Protein AF-X1G892-F1 (afdb_monomer_lite)

pLDDT: mean 95.55, std 5.8, range [56.06, 98.69]

Organism: NCBI:txid412755

Secondary structure (DSSP, 8-state):
-PPEEE-TTT--EEEPP-----S--HHHHHHHHHHHHHHHHHHHHHHHH--SSHHHHHHHHHHHHHHHTT-

Sequence (71 aa):
QPLKSVDLVSKKEVKAIKERADVCAVPAASIIGEAVVALEIAAAFREKFGGDSLEEVKKNYLNYMDYVKGK

Radius of gyration: 24.55 Å; chains: 1; bounding box: 45×24×60 Å

InterPro domains:
  IPR000453 Chorismate synthase [PF01264] (1-44)
  IPR035904 Chorismate synthase AroC superfamily [G3DSA:3.60.150.10] (1-70)
  IPR035904 Chorismate synthase AroC superfamily [SSF103263] (2-69)

Foldseek 3Di:
DFDWDADPPVRDIDGDDDPDDDPDCVVVVVVVVVVVVVVVVVVVLCVQQPDDDPVSSVVSVVVVVVVVVVD

Structure (mmCIF, N/CA/C/O backbone):
data_AF-X1G892-F1
#
_entry.id   AF-X1G892-F1
#
loop_
_atom_site.group_PDB
_atom_site.id
_atom_site.type_symbol
_atom_site.label_atom_id
_atom_site.label_alt_id
_atom_site.label_comp_id
_atom_site.label_asym_id
_atom_site.label_entity_id
_atom_site.label_seq_id
_atom_site.pdbx_PDB_ins_code
_atom_site.Cartn_x
_atom_site.Cartn_y
_atom_site.Cartn_z
_atom_site.occupancy
_atom_site.B_iso_or_equiv
_atom_site.auth_seq_id
_atom_site.auth_comp_id
_atom_site.auth_asym_id
_atom_site.auth_atom_id
_atom_site.pdbx_PDB_model_num
ATOM 1 N N . GLN A 1 1 ? 15.450 -10.975 -27.049 1.00 79.19 1 GLN A N 1
ATOM 2 C CA . GLN A 1 1 ? 16.005 -10.136 -28.136 1.00 79.19 1 GLN A CA 1
ATOM 3 C C . GLN A 1 1 ? 15.458 -8.721 -27.969 1.00 79.19 1 GLN A C 1
ATOM 5 O O . GLN A 1 1 ? 14.282 -8.621 -27.642 1.00 79.19 1 GLN A O 1
ATOM 10 N N . PRO A 1 2 ? 16.269 -7.654 -28.106 1.00 86.00 2 PRO A N 1
ATOM 11 C CA . PRO A 1 2 ? 15.788 -6.279 -27.958 1.00 86.00 2 PRO A CA 1
ATOM 12 C C . PRO A 1 2 ? 14.719 -5.942 -29.003 1.00 86.00 2 PRO A C 1
ATOM 14 O O . PRO A 1 2 ? 14.821 -6.399 -30.146 1.00 86.00 2 PRO A O 1
ATOM 17 N N . LEU A 1 3 ? 13.712 -5.162 -28.608 1.00 93.31 3 LEU A N 1
ATOM 18 C CA . LEU A 1 3 ? 12.614 -4.753 -29.487 1.00 93.31 3 LEU A CA 1
ATOM 19 C C . LEU A 1 3 ? 13.105 -3.762 -30.552 1.00 93.31 3 LEU A C 1
ATOM 21 O O . LEU A 1 3 ? 14.134 -3.107 -30.381 1.00 93.31 3 LEU A O 1
ATOM 25 N N . LYS A 1 4 ? 12.375 -3.652 -31.663 1.00 95.75 4 LYS A N 1
ATOM 26 C CA . LYS A 1 4 ? 12.619 -2.596 -32.654 1.00 95.75 4 LYS A CA 1
ATOM 27 C C . LYS A 1 4 ? 12.216 -1.243 -32.066 1.00 95.75 4 LYS A C 1
ATOM 29 O O . LYS A 1 4 ? 11.227 -1.158 -31.345 1.00 95.75 4 LYS A O 1
ATOM 34 N N . SER A 1 5 ? 12.985 -0.211 -32.376 1.00 96.19 5 SER A N 1
ATOM 35 C CA . SER A 1 5 ? 12.744 1.173 -31.976 1.00 96.19 5 SER A CA 1
ATOM 36 C C . SER A 1 5 ? 13.214 2.121 -33.088 1.00 96.19 5 SER A C 1
ATOM 38 O O . SER A 1 5 ? 13.665 1.682 -34.149 1.00 96.19 5 SER A O 1
ATOM 40 N N . VAL A 1 6 ? 13.109 3.425 -32.857 1.00 95.88 6 VAL A N 1
ATOM 41 C CA . VAL A 1 6 ? 13.556 4.477 -33.774 1.00 95.88 6 VAL A CA 1
ATOM 42 C C . VAL A 1 6 ? 14.367 5.501 -32.990 1.00 95.88 6 VAL A C 1
ATOM 44 O O . VAL A 1 6 ? 13.990 5.886 -31.885 1.00 95.88 6 VAL A O 1
ATOM 47 N N . ASP A 1 7 ? 15.484 5.938 -33.563 1.00 95.69 7 ASP A N 1
ATOM 48 C CA . ASP A 1 7 ? 16.252 7.049 -33.015 1.00 95.69 7 ASP A CA 1
ATOM 49 C C . ASP A 1 7 ? 15.509 8.370 -33.265 1.00 95.69 7 ASP A C 1
ATOM 51 O O . ASP A 1 7 ? 15.185 8.704 -34.406 1.00 95.69 7 ASP A O 1
ATOM 55 N N . LEU A 1 8 ? 15.230 9.129 -32.202 1.00 95.94 8 LEU A N 1
ATOM 56 C CA . LEU A 1 8 ? 14.366 10.314 -32.277 1.00 95.94 8 LEU A CA 1
ATOM 57 C C . LEU A 1 8 ? 14.973 11.466 -33.095 1.00 95.94 8 LEU A C 1
ATOM 59 O O . LEU A 1 8 ? 14.225 12.277 -33.638 1.00 95.94 8 LEU A O 1
ATOM 63 N N . VAL A 1 9 ? 16.304 11.538 -33.209 1.00 96.81 9 VAL A N 1
ATOM 64 C CA . VAL A 1 9 ? 16.997 12.606 -33.949 1.00 96.81 9 VAL A CA 1
ATOM 65 C C . VAL A 1 9 ? 17.085 12.265 -35.436 1.00 96.81 9 VAL A C 1
ATOM 67 O O . VAL A 1 9 ? 16.646 13.034 -36.289 1.00 96.81 9 VAL A O 1
ATOM 70 N N . SER A 1 10 ? 17.639 11.099 -35.761 1.00 95.62 10 SER A N 1
ATOM 71 C CA . SER A 1 10 ? 17.893 10.664 -37.138 1.00 95.62 10 SER A CA 1
ATOM 72 C C . SER A 1 10 ? 16.681 10.029 -37.817 1.00 95.62 10 SER A C 1
ATOM 74 O O . SER A 1 10 ? 16.692 9.871 -39.039 1.00 95.62 10 SER A O 1
ATOM 76 N N . LYS A 1 11 ? 15.646 9.659 -37.048 1.00 95.50 11 LYS A N 1
ATOM 77 C CA . LYS A 1 11 ? 14.438 8.943 -37.495 1.00 95.50 11 LYS A CA 1
ATOM 78 C C . LYS A 1 11 ? 14.722 7.579 -38.134 1.00 95.50 11 LYS A C 1
ATOM 80 O O . LYS A 1 11 ? 13.873 7.038 -38.839 1.00 95.50 11 LYS A O 1
ATOM 85 N N . LYS A 1 12 ? 15.913 7.019 -37.910 1.00 96.62 12 LYS A N 1
ATOM 86 C CA . LYS A 1 12 ? 16.319 5.713 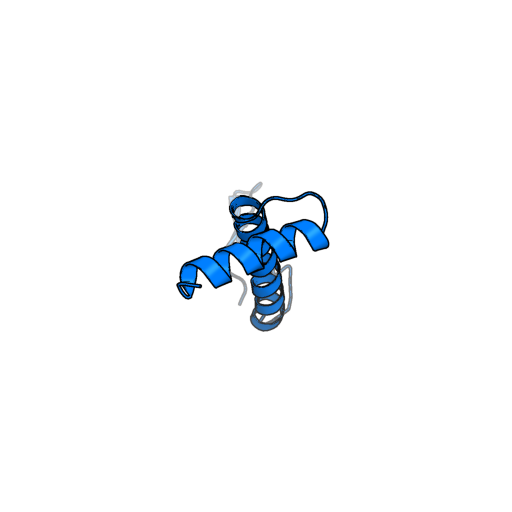-38.444 1.00 96.62 12 LYS A CA 1
ATOM 87 C C . LYS A 1 12 ? 15.935 4.585 -37.494 1.00 96.62 12 LYS A C 1
ATOM 89 O O . LYS A 1 12 ? 15.873 4.775 -36.279 1.00 96.62 12 LYS A O 1
ATOM 94 N N . GLU A 1 13 ? 15.715 3.400 -38.058 1.00 95.50 13 GLU A N 1
ATOM 95 C CA . GLU A 1 13 ? 15.467 2.189 -37.276 1.00 95.50 13 GLU A CA 1
ATOM 96 C C . GLU A 1 13 ? 16.690 1.816 -36.433 1.00 95.50 13 GLU A C 1
ATOM 98 O O . GLU A 1 13 ? 17.813 1.722 -36.933 1.00 95.50 13 GLU A O 1
ATOM 103 N N . VAL A 1 14 ? 16.451 1.560 -35.149 1.00 95.81 14 VAL A N 1
ATOM 104 C CA . VAL A 1 14 ? 17.453 1.095 -34.184 1.00 95.81 14 VAL A CA 1
ATOM 105 C C . VAL A 1 14 ? 16.843 0.016 -33.285 1.00 95.81 14 VAL A C 1
ATOM 107 O O . VAL A 1 14 ? 15.642 -0.247 -33.312 1.00 95.81 14 VAL A O 1
ATOM 110 N N . LYS A 1 15 ? 17.657 -0.655 -32.469 1.00 95.00 15 LYS A N 1
ATOM 111 C CA . LYS A 1 15 ? 17.149 -1.562 -31.426 1.00 95.00 15 LYS A CA 1
ATOM 112 C C . LYS A 1 15 ? 16.913 -0.786 -30.130 1.00 95.00 15 LYS A C 1
ATOM 114 O O . LYS A 1 15 ? 17.696 0.097 -29.800 1.00 95.00 15 LYS A O 1
ATOM 119 N N . ALA A 1 16 ? 15.861 -1.138 -29.393 1.00 94.19 16 ALA A N 1
ATOM 120 C CA . ALA A 1 16 ? 15.594 -0.597 -28.065 1.00 94.19 16 ALA A C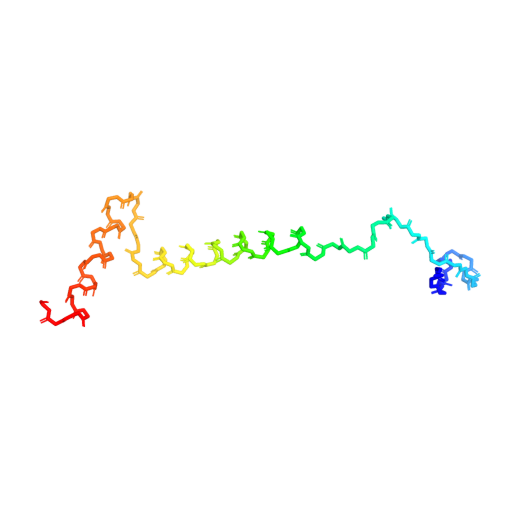A 1
ATOM 121 C C . ALA A 1 16 ? 16.720 -0.970 -27.089 1.00 94.19 16 ALA A C 1
ATOM 123 O O . ALA A 1 16 ? 17.236 -2.092 -27.122 1.00 94.19 16 ALA A O 1
ATOM 124 N N . ILE A 1 17 ? 17.073 -0.037 -26.207 1.00 92.38 17 ILE A N 1
ATOM 125 C CA . ILE A 1 17 ? 18.064 -0.262 -25.155 1.00 92.38 17 ILE A CA 1
ATOM 126 C C . ILE A 1 17 ? 17.396 -1.036 -24.010 1.00 92.38 17 ILE A C 1
ATOM 128 O O . ILE A 1 17 ? 16.244 -0.787 -23.656 1.00 92.38 17 ILE A O 1
ATOM 132 N N . LYS A 1 18 ? 18.105 -2.027 -23.458 1.00 90.00 18 LYS A N 1
ATOM 133 C CA . LYS A 1 18 ? 17.658 -2.787 -22.285 1.00 90.00 18 LYS A CA 1
ATOM 134 C C . LYS A 1 18 ? 18.256 -2.144 -21.031 1.00 90.00 18 LYS A C 1
ATOM 136 O O . LYS A 1 18 ? 19.390 -2.453 -20.685 1.00 90.00 18 LYS A O 1
ATOM 141 N N . GLU A 1 19 ? 17.486 -1.288 -20.363 1.00 91.06 19 GLU A N 1
ATOM 142 C CA . GLU A 1 19 ? 17.943 -0.533 -19.178 1.00 91.06 19 GLU A CA 1
ATOM 143 C C . GLU A 1 19 ? 18.134 -1.406 -17.930 1.00 91.06 19 GLU A C 1
ATOM 145 O O . GLU A 1 19 ? 19.058 -1.210 -17.147 1.00 91.06 19 GLU A O 1
ATOM 150 N N . ARG A 1 20 ? 17.267 -2.406 -17.740 1.00 92.19 20 ARG A N 1
ATOM 151 C CA . ARG A 1 20 ? 17.352 -3.352 -16.622 1.00 92.19 20 ARG A CA 1
ATOM 152 C C . ARG A 1 20 ? 17.509 -4.773 -17.117 1.00 92.19 20 ARG A C 1
ATOM 154 O O . ARG A 1 20 ? 16.888 -5.157 -18.103 1.00 92.19 20 ARG A O 1
ATOM 161 N N . ALA A 1 21 ? 18.325 -5.561 -16.421 1.00 91.50 21 ALA A N 1
ATOM 162 C CA . ALA A 1 21 ? 18.682 -6.914 -16.835 1.00 91.50 21 ALA A CA 1
ATOM 163 C C . ALA A 1 21 ? 17.763 -8.016 -16.286 1.00 91.50 21 ALA A C 1
ATOM 165 O O . ALA A 1 21 ? 17.800 -9.122 -16.834 1.00 91.50 21 ALA A O 1
ATOM 166 N N . ASP A 1 22 ? 16.963 -7.729 -15.255 1.00 93.69 22 ASP A N 1
ATOM 167 C CA . ASP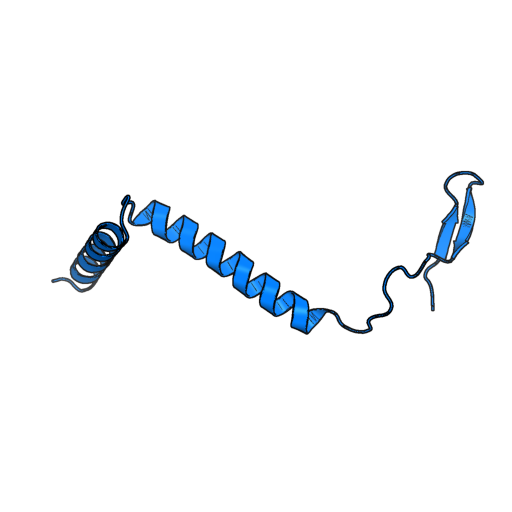 A 1 22 ? 16.159 -8.719 -14.545 1.00 93.69 22 ASP A CA 1
ATOM 168 C C . ASP A 1 22 ? 15.147 -9.423 -15.455 1.00 93.69 22 ASP A C 1
ATOM 170 O O . ASP A 1 22 ? 14.626 -8.858 -16.417 1.00 93.69 22 ASP A O 1
ATOM 174 N N . VAL A 1 23 ? 14.919 -10.704 -15.164 1.00 93.62 23 VAL A N 1
ATOM 175 C CA . VAL A 1 23 ? 13.993 -11.548 -15.930 1.00 93.62 23 VAL A CA 1
ATOM 176 C C . VAL A 1 23 ? 12.567 -11.410 -15.399 1.00 93.62 23 VAL A C 1
ATOM 178 O O . VAL A 1 23 ? 11.621 -11.437 -16.180 1.00 93.62 23 VAL 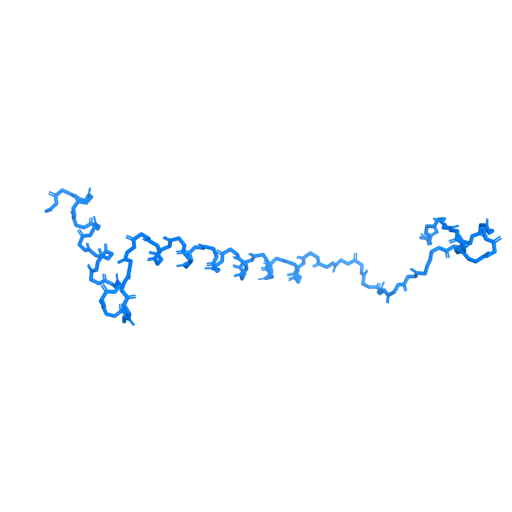A O 1
ATOM 181 N N . CYS A 1 24 ? 12.405 -11.260 -14.081 1.00 95.75 24 CYS A N 1
ATOM 182 C CA . CYS A 1 24 ? 11.104 -11.173 -13.431 1.00 95.75 24 CYS A CA 1
ATOM 183 C C . CYS A 1 24 ? 11.148 -10.201 -12.247 1.00 95.75 24 CYS A C 1
ATOM 185 O O . CYS A 1 24 ? 11.920 -10.395 -11.310 1.00 95.75 24 CYS A O 1
ATOM 187 N N . ALA A 1 25 ? 10.268 -9.200 -12.276 1.00 96.44 25 ALA A N 1
ATOM 188 C CA . ALA A 1 25 ? 10.078 -8.233 -11.195 1.00 96.44 25 ALA A CA 1
ATOM 189 C C . ALA A 1 25 ? 8.837 -8.525 -10.330 1.00 96.44 25 ALA A C 1
ATOM 191 O O . ALA A 1 25 ? 8.556 -7.774 -9.400 1.00 96.44 25 ALA A O 1
ATOM 192 N N . VAL A 1 26 ? 8.083 -9.592 -10.628 1.00 97.88 26 VAL A N 1
ATOM 193 C CA . VAL A 1 26 ? 6.782 -9.886 -9.998 1.00 97.88 26 VAL A CA 1
ATOM 194 C C . VAL A 1 26 ? 6.875 -10.040 -8.472 1.00 97.88 26 VAL A C 1
ATOM 196 O O . VAL A 1 26 ? 6.050 -9.431 -7.796 1.00 97.88 26 VAL A O 1
ATOM 199 N N . PRO A 1 27 ? 7.871 -10.744 -7.891 1.00 97.25 27 PRO A N 1
ATOM 200 C CA . PRO A 1 27 ? 7.968 -10.858 -6.433 1.00 97.25 27 PRO A CA 1
ATOM 201 C C . PRO A 1 27 ? 8.242 -9.521 -5.733 1.00 97.25 27 PRO A C 1
ATOM 203 O O . PRO A 1 27 ? 7.710 -9.256 -4.665 1.00 97.25 27 PRO A O 1
ATOM 206 N N . ALA A 1 28 ? 9.049 -8.642 -6.335 1.00 97.69 28 ALA A N 1
ATOM 207 C CA . ALA A 1 28 ? 9.262 -7.305 -5.781 1.00 97.69 28 ALA A CA 1
ATOM 208 C C . ALA A 1 28 ? 8.002 -6.436 -5.938 1.00 97.69 28 ALA A C 1
ATOM 210 O O . ALA A 1 28 ? 7.633 -5.693 -5.031 1.00 97.69 28 ALA A O 1
ATOM 211 N N . ALA A 1 29 ? 7.310 -6.563 -7.073 1.00 97.94 29 ALA A N 1
ATOM 212 C CA . ALA A 1 29 ? 6.064 -5.856 -7.332 1.00 97.94 29 ALA A CA 1
ATOM 213 C C . ALA A 1 29 ? 4.924 -6.282 -6.390 1.00 97.94 29 ALA A C 1
ATOM 215 O O . ALA A 1 29 ? 4.087 -5.442 -6.072 1.00 97.94 29 ALA A O 1
ATOM 216 N N . SER A 1 30 ? 4.887 -7.530 -5.903 1.00 98.06 30 SER A N 1
ATOM 217 C CA . SER A 1 30 ? 3.849 -7.966 -4.957 1.00 98.06 30 SER A CA 1
ATOM 218 C C . SER A 1 30 ? 3.962 -7.251 -3.611 1.00 98.06 30 SER A C 1
ATOM 220 O O . SER A 1 30 ? 2.955 -6.774 -3.103 1.00 98.06 30 SER A O 1
ATOM 222 N N . ILE A 1 31 ? 5.182 -7.074 -3.092 1.00 98.31 31 ILE A N 1
ATOM 223 C CA . ILE A 1 31 ? 5.427 -6.313 -1.855 1.00 98.31 31 ILE A CA 1
ATOM 224 C C . ILE A 1 31 ? 4.992 -4.852 -2.015 1.00 98.31 31 ILE A C 1
ATOM 226 O O . ILE A 1 31 ? 4.380 -4.275 -1.118 1.00 98.31 31 ILE A O 1
ATOM 230 N N . ILE A 1 32 ? 5.261 -4.255 -3.181 1.00 98.44 32 ILE A N 1
ATOM 231 C CA . ILE A 1 32 ? 4.785 -2.903 -3.501 1.00 98.44 32 ILE A CA 1
ATOM 232 C C . ILE A 1 32 ? 3.252 -2.878 -3.535 1.00 98.44 32 ILE A C 1
ATOM 234 O O . ILE A 1 32 ? 2.645 -1.972 -2.971 1.00 98.44 32 ILE A O 1
ATOM 238 N N . GLY A 1 33 ? 2.627 -3.880 -4.156 1.00 98.44 33 GLY A N 1
ATOM 239 C CA . GLY A 1 33 ? 1.173 -4.021 -4.202 1.00 98.44 33 GLY A CA 1
ATOM 240 C C . GLY A 1 33 ? 0.547 -4.080 -2.809 1.00 98.44 33 GLY A C 1
ATOM 241 O O . GLY A 1 33 ? -0.386 -3.333 -2.532 1.00 98.44 33 GLY A O 1
ATOM 242 N N . GLU A 1 34 ? 1.095 -4.900 -1.911 1.00 98.50 34 GLU A N 1
ATOM 243 C CA . GLU A 1 34 ? 0.645 -4.997 -0.517 1.00 98.50 34 GLU A CA 1
ATOM 244 C C . GLU A 1 34 ? 0.763 -3.656 0.219 1.00 98.50 34 GLU A C 1
ATOM 246 O O . GLU A 1 34 ? -0.181 -3.230 0.886 1.00 98.50 34 GLU A O 1
ATOM 251 N N . ALA A 1 35 ? 1.886 -2.952 0.053 1.00 98.56 35 ALA A N 1
ATOM 252 C CA . ALA A 1 35 ? 2.104 -1.654 0.685 1.00 98.56 35 ALA A CA 1
ATOM 253 C C . ALA A 1 35 ? 1.123 -0.583 0.179 1.00 98.56 35 ALA A C 1
ATOM 255 O O . ALA A 1 35 ? 0.560 0.162 0.980 1.00 98.56 35 ALA A O 1
ATOM 256 N N . VAL A 1 36 ? 0.880 -0.520 -1.135 1.00 98.69 36 VAL A N 1
ATOM 257 C CA . VAL A 1 36 ? -0.081 0.427 -1.725 1.00 98.69 36 VAL A CA 1
ATOM 258 C C . VAL A 1 36 ? -1.501 0.125 -1.248 1.00 98.69 36 VAL A C 1
ATOM 260 O O . VAL A 1 36 ? -2.221 1.037 -0.852 1.00 98.69 36 VAL A O 1
ATOM 263 N N . VAL A 1 37 ? -1.895 -1.150 -1.201 1.00 98.69 37 VAL A N 1
ATOM 264 C CA . VAL A 1 37 ? -3.213 -1.549 -0.682 1.00 98.69 37 VAL A CA 1
ATOM 265 C C . VAL A 1 37 ? -3.362 -1.192 0.799 1.00 98.69 37 VAL A C 1
ATOM 267 O O . VAL A 1 37 ? -4.420 -0.715 1.203 1.00 98.69 37 VAL A O 1
ATOM 270 N N . ALA A 1 38 ? -2.317 -1.365 1.612 1.00 98.69 38 ALA A N 1
ATOM 271 C CA . ALA A 1 38 ? -2.351 -0.985 3.0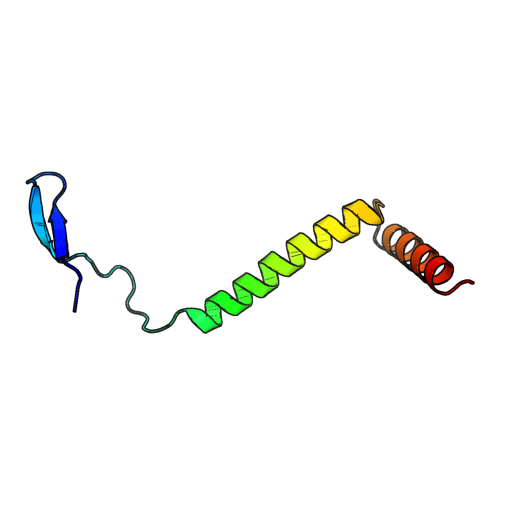23 1.00 98.69 38 ALA A CA 1
ATOM 272 C C . ALA A 1 38 ? -2.595 0.523 3.220 1.00 98.69 38 ALA A C 1
ATOM 274 O O . ALA A 1 38 ? -3.340 0.898 4.127 1.00 98.69 38 ALA A O 1
ATOM 275 N N . LEU A 1 39 ? -2.023 1.377 2.361 1.00 98.56 39 LEU A N 1
ATOM 276 C CA . LEU A 1 39 ? -2.273 2.823 2.385 1.00 98.56 39 LEU A CA 1
ATOM 277 C C . LEU A 1 39 ? -3.739 3.151 2.085 1.00 98.56 39 LEU A C 1
ATOM 279 O O . LEU A 1 39 ? -4.349 3.916 2.829 1.00 98.56 39 LEU A O 1
ATOM 283 N N . GLU A 1 40 ? -4.321 2.537 1.054 1.00 98.56 40 GLU A N 1
ATOM 284 C CA . GLU A 1 40 ? -5.724 2.767 0.682 1.00 98.56 40 GLU A CA 1
ATOM 285 C C . GLU A 1 40 ? -6.697 2.259 1.754 1.00 98.56 40 GLU A C 1
ATOM 287 O O . GLU A 1 40 ? -7.651 2.949 2.117 1.00 98.56 40 GLU A O 1
ATOM 292 N N . ILE A 1 41 ? -6.425 1.084 2.337 1.00 98.50 41 ILE A N 1
ATOM 293 C CA . ILE A 1 41 ? -7.207 0.570 3.468 1.00 98.50 41 ILE A CA 1
ATOM 294 C C . ILE A 1 41 ? -7.115 1.534 4.654 1.00 98.50 41 ILE A C 1
ATOM 296 O O . ILE A 1 41 ? -8.141 1.849 5.253 1.00 98.50 41 ILE A O 1
ATOM 300 N N . ALA A 1 42 ? -5.920 2.028 4.994 1.00 97.94 42 ALA A N 1
ATOM 301 C CA . ALA A 1 42 ? -5.740 2.972 6.094 1.00 97.94 42 ALA A CA 1
ATOM 302 C C . ALA A 1 42 ? -6.452 4.312 5.837 1.00 97.94 42 ALA A C 1
ATOM 304 O O . ALA A 1 42 ? -7.061 4.862 6.757 1.00 97.94 42 ALA A O 1
ATOM 305 N N . ALA A 1 43 ? -6.422 4.817 4.601 1.00 98.31 43 ALA A N 1
ATOM 306 C CA . ALA A 1 43 ? -7.126 6.033 4.206 1.00 98.31 43 ALA A CA 1
ATOM 307 C C . ALA A 1 43 ? -8.646 5.879 4.363 1.00 98.31 43 ALA A C 1
ATOM 309 O O . ALA A 1 43 ? -9.263 6.671 5.075 1.00 98.31 43 ALA A O 1
ATOM 310 N N . ALA A 1 44 ? -9.227 4.817 3.795 1.00 98.44 44 ALA A N 1
ATOM 311 C CA . ALA A 1 44 ? -10.656 4.525 3.909 1.00 98.44 44 ALA A CA 1
ATOM 312 C C . ALA A 1 44 ? -11.082 4.255 5.365 1.00 98.44 44 ALA A C 1
ATOM 314 O O . ALA A 1 44 ? -12.151 4.679 5.808 1.00 98.44 44 ALA A O 1
ATOM 315 N N . PHE A 1 45 ? -10.232 3.576 6.142 1.00 98.12 45 PHE A N 1
ATOM 316 C CA . PHE A 1 45 ? -10.470 3.328 7.562 1.00 98.12 45 PHE A CA 1
ATOM 3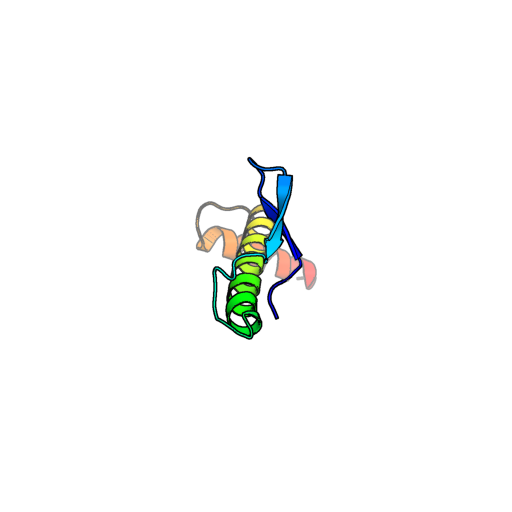17 C C . PHE A 1 45 ? -10.499 4.639 8.354 1.00 98.12 45 PHE A C 1
ATOM 319 O O . PHE A 1 45 ? -11.418 4.861 9.143 1.00 98.12 45 PHE A O 1
ATOM 326 N N . ARG A 1 46 ? -9.543 5.542 8.105 1.00 97.06 46 ARG A N 1
ATOM 327 C CA . ARG A 1 46 ? -9.508 6.863 8.742 1.00 97.06 46 ARG A CA 1
ATOM 328 C C . ARG A 1 46 ? -10.687 7.734 8.317 1.00 97.06 46 ARG A C 1
ATOM 330 O O . ARG A 1 46 ? -11.244 8.422 9.159 1.00 97.06 46 ARG A O 1
ATOM 337 N N . GLU A 1 47 ? -11.093 7.696 7.051 1.00 98.12 47 GLU A N 1
ATOM 338 C CA . GLU A 1 47 ? -12.271 8.430 6.572 1.00 98.12 47 GLU A CA 1
ATOM 339 C C . GLU A 1 47 ? -13.550 7.972 7.287 1.00 98.12 47 GLU A C 1
ATOM 341 O O . GLU A 1 47 ? -14.355 8.798 7.713 1.00 98.12 47 GLU A O 1
ATOM 346 N N . LYS A 1 48 ? -13.714 6.659 7.488 1.00 97.88 48 LYS A N 1
ATOM 347 C CA . LYS A 1 48 ? -14.892 6.100 8.160 1.00 97.88 48 LYS A CA 1
ATOM 348 C C . LYS A 1 48 ? -14.906 6.342 9.670 1.00 97.88 48 LYS A C 1
ATOM 350 O O . LYS A 1 48 ? -15.969 6.619 10.223 1.00 97.88 48 LYS A O 1
ATOM 355 N N . PHE A 1 49 ? -13.777 6.139 10.348 1.00 97.94 49 PHE A N 1
ATOM 356 C CA . PHE A 1 49 ? -13.720 6.127 11.816 1.00 97.94 49 PHE A CA 1
ATOM 357 C C . PHE A 1 49 ? -13.190 7.427 12.428 1.00 97.94 49 PHE A C 1
ATOM 359 O O . PHE A 1 49 ? -13.391 7.643 13.624 1.00 97.94 49 PHE A O 1
ATOM 366 N N . GLY A 1 50 ? -12.574 8.300 11.627 1.00 95.75 50 GLY A N 1
ATOM 367 C CA . GLY A 1 50 ? -11.998 9.567 12.072 1.00 95.75 50 GLY A CA 1
ATOM 368 C C . GLY A 1 50 ? -10.958 9.396 13.180 1.00 95.75 50 GLY A C 1
ATOM 369 O O . GLY A 1 50 ? -10.421 8.308 13.378 1.00 95.75 50 GLY A O 1
ATOM 370 N N . GLY A 1 51 ? -10.725 10.478 13.920 1.00 95.31 51 GLY A N 1
ATOM 371 C CA . GLY A 1 51 ? -9.898 10.516 15.124 1.00 95.31 51 GLY A CA 1
ATOM 372 C C . GLY A 1 51 ? -8.456 10.967 14.895 1.00 95.31 51 GLY A C 1
ATOM 373 O O . GLY A 1 51 ? -7.851 10.686 13.858 1.00 95.31 51 GLY A O 1
ATOM 374 N N . ASP A 1 52 ? -7.915 11.649 15.903 1.00 96.38 52 ASP A N 1
ATOM 375 C CA . ASP A 1 52 ? -6.567 12.239 15.879 1.00 96.38 52 ASP A CA 1
ATOM 376 C C . ASP A 1 52 ? -5.542 11.416 16.682 1.00 96.38 52 ASP A C 1
ATOM 378 O O . ASP A 1 52 ? -4.335 11.651 16.603 1.00 96.38 52 ASP A O 1
ATOM 382 N N . SER A 1 53 ? -6.009 10.414 17.435 1.00 97.56 53 SER A N 1
ATOM 383 C CA . SER A 1 53 ? -5.180 9.446 18.166 1.00 97.56 53 SER A CA 1
ATOM 384 C C . SER A 1 53 ? -5.604 8.006 17.874 1.00 97.56 53 SER A C 1
ATOM 386 O O . SER A 1 53 ? -6.759 7.730 17.540 1.00 97.56 53 SER A O 1
ATOM 388 N N . LEU A 1 54 ? -4.675 7.057 18.028 1.00 96.69 54 LEU A N 1
ATOM 389 C CA . LEU A 1 54 ? -4.969 5.637 17.809 1.00 96.69 54 LEU A CA 1
ATOM 390 C C . LEU A 1 54 ? -6.022 5.113 18.792 1.00 96.69 54 LEU A C 1
ATOM 392 O O . LEU A 1 54 ? -6.840 4.268 18.429 1.00 96.69 54 LEU A O 1
ATOM 396 N N . GLU A 1 55 ? -6.025 5.618 20.023 1.00 98.06 55 GLU A N 1
ATOM 397 C CA . GLU A 1 55 ? -6.999 5.280 21.057 1.00 98.06 55 GLU A CA 1
ATOM 398 C C . GLU A 1 55 ? -8.419 5.683 20.641 1.00 98.06 55 GLU A C 1
ATOM 400 O O . GLU A 1 55 ? -9.358 4.896 20.797 1.00 98.06 55 GLU A O 1
ATOM 405 N N . GLU A 1 56 ? -8.573 6.879 20.071 1.00 98.06 56 GLU A N 1
ATOM 406 C CA . GLU A 1 56 ? -9.850 7.392 19.575 1.00 98.06 56 GLU A CA 1
ATOM 407 C C . GLU A 1 56 ? -10.357 6.580 18.379 1.00 98.06 56 GLU A C 1
ATOM 409 O O . GLU A 1 56 ? -11.473 6.055 18.418 1.00 98.06 56 GLU A O 1
ATOM 414 N N . VAL A 1 57 ? -9.508 6.399 17.362 1.00 98.19 57 VAL A N 1
ATOM 415 C CA . VAL A 1 57 ? -9.814 5.598 16.166 1.00 98.19 57 VAL A CA 1
ATOM 416 C C . VAL A 1 57 ? -10.277 4.193 16.576 1.00 98.19 57 VAL A C 1
ATOM 418 O O . VAL A 1 57 ? -11.288 3.679 16.088 1.00 98.19 57 VAL A O 1
ATOM 421 N N . LYS A 1 58 ? -9.563 3.568 17.523 1.00 98.06 58 LYS A N 1
ATOM 422 C CA . LYS A 1 58 ? -9.878 2.231 18.035 1.00 98.06 58 LYS A CA 1
ATOM 423 C C . LYS A 1 58 ? -11.228 2.194 18.747 1.00 98.06 58 LYS A C 1
ATOM 425 O O . LYS A 1 58 ? -11.991 1.255 18.529 1.00 98.06 58 LYS A O 1
ATOM 430 N N . LYS A 1 59 ? -11.541 3.191 19.579 1.00 98.06 59 LYS A N 1
ATOM 431 C CA . LYS A 1 59 ? -12.844 3.292 20.251 1.00 98.06 59 LYS A CA 1
ATOM 432 C C . LYS A 1 59 ? -13.981 3.438 19.236 1.00 98.06 59 LYS A C 1
ATOM 434 O O . LYS A 1 59 ? -14.973 2.722 19.343 1.00 98.06 59 LYS A O 1
ATOM 439 N N . ASN A 1 60 ? -13.821 4.301 18.231 1.00 98.00 60 ASN A N 1
ATOM 440 C CA . ASN A 1 60 ? -14.825 4.523 17.185 1.00 98.00 60 ASN A CA 1
ATOM 441 C C . ASN A 1 60 ? -15.084 3.249 16.369 1.00 98.00 60 ASN A C 1
ATOM 443 O O . ASN A 1 60 ? -16.238 2.878 16.143 1.00 98.00 60 ASN A O 1
ATOM 447 N N . TYR A 1 61 ? -14.018 2.535 15.999 1.00 98.12 61 TYR A N 1
ATOM 448 C CA . TYR A 1 61 ? -14.116 1.234 15.343 1.00 98.12 61 TYR A CA 1
ATOM 449 C C . TYR A 1 61 ? -14.859 0.201 16.200 1.00 98.12 61 TYR A C 1
ATOM 451 O O . TYR A 1 61 ? -15.791 -0.440 15.717 1.00 98.12 61 TYR A O 1
ATOM 459 N N . LEU A 1 62 ? -14.490 0.045 17.476 1.00 97.75 62 LEU A N 1
ATOM 460 C CA . LEU A 1 62 ? -15.119 -0.940 18.361 1.00 97.75 62 LEU A CA 1
ATOM 461 C C . LEU A 1 62 ? -16.606 -0.647 18.592 1.00 97.75 62 LEU A C 1
ATOM 463 O O . LEU A 1 62 ? -17.415 -1.563 18.476 1.00 97.75 62 LEU A O 1
ATOM 467 N N . ASN A 1 63 ? -16.974 0.619 18.807 1.00 97.44 63 ASN A N 1
ATOM 468 C CA . ASN A 1 63 ? -18.373 1.030 18.940 1.00 97.44 63 ASN A CA 1
ATOM 469 C C . ASN A 1 63 ? -19.191 0.681 17.688 1.00 97.44 63 ASN A C 1
ATOM 471 O O . ASN A 1 63 ? -20.300 0.159 17.791 1.00 97.44 63 ASN A O 1
ATOM 475 N N . TYR A 1 64 ? -18.638 0.932 16.495 1.00 97.75 64 TYR A N 1
ATOM 476 C CA . TYR A 1 64 ? -19.279 0.537 15.241 1.00 97.75 64 TYR A CA 1
ATOM 477 C C . TYR A 1 64 ? -19.452 -0.984 15.150 1.00 97.75 64 TYR A C 1
ATOM 479 O O . TYR A 1 64 ? -20.504 -1.464 14.736 1.00 97.75 64 TYR A O 1
ATOM 487 N N . MET A 1 65 ? -18.443 -1.754 15.559 1.00 98.12 65 MET A N 1
ATOM 488 C CA . MET A 1 65 ? -18.520 -3.214 15.547 1.00 98.12 65 MET A CA 1
ATOM 489 C C . MET A 1 65 ? -19.541 -3.765 16.548 1.00 98.12 65 MET A C 1
ATOM 491 O O . MET A 1 65 ? -20.169 -4.778 16.247 1.00 98.12 65 MET A O 1
ATOM 495 N N . ASP A 1 66 ? -19.720 -3.130 17.706 1.00 97.88 66 ASP A N 1
ATOM 496 C CA . ASP A 1 66 ? -20.752 -3.510 18.678 1.00 97.88 66 ASP A CA 1
ATOM 497 C C . ASP A 1 66 ? -22.157 -3.223 18.135 1.00 97.88 66 ASP A C 1
ATOM 499 O O . ASP A 1 66 ? -22.998 -4.124 18.136 1.00 97.88 66 ASP A O 1
ATOM 503 N N . TYR A 1 67 ? -22.358 -2.048 17.526 1.00 96.81 67 TYR A N 1
ATOM 504 C CA . TYR A 1 67 ? -23.596 -1.709 16.818 1.00 96.81 67 TYR A CA 1
ATOM 505 C C . TYR A 1 67 ? -23.930 -2.727 15.714 1.00 96.81 67 TYR A C 1
ATOM 507 O O . TYR A 1 67 ? -25.046 -3.237 15.650 1.00 96.81 67 TYR A O 1
ATOM 515 N N . VAL A 1 68 ? -22.954 -3.082 14.867 1.00 97.19 68 VAL A N 1
ATOM 516 C CA . VAL A 1 68 ? -23.143 -4.074 13.790 1.00 97.19 68 VAL A CA 1
ATOM 517 C C . VAL A 1 68 ? -23.481 -5.461 14.346 1.00 97.19 68 VAL A C 1
ATOM 519 O O . VAL A 1 68 ? -24.226 -6.212 13.720 1.00 97.19 68 VAL A O 1
ATOM 522 N N . LYS A 1 69 ? -22.962 -5.810 15.527 1.00 95.62 69 LYS A N 1
ATOM 523 C CA . LYS A 1 69 ? -23.288 -7.066 16.219 1.00 95.62 69 LYS A CA 1
ATOM 524 C C . LYS A 1 69 ? -24.655 -7.041 16.912 1.00 95.62 69 LYS A C 1
ATOM 526 O O . LYS A 1 69 ? -25.054 -8.076 17.440 1.00 95.62 69 LYS A O 1
ATOM 531 N N . GLY A 1 70 ? -25.361 -5.908 16.915 1.00 85.00 70 GLY A N 1
ATOM 532 C CA . GLY A 1 70 ? -26.652 -5.748 17.583 1.00 85.00 70 GLY A CA 1
ATOM 533 C C . GLY A 1 70 ? -26.552 -5.689 19.109 1.00 85.00 70 GLY A C 1
ATOM 534 O O . GLY A 1 70 ? -27.493 -6.101 19.786 1.00 85.00 70 GLY A O 1
ATOM 535 N N . LYS A 1 71 ? -25.406 -5.243 19.640 1.00 56.06 71 LYS A N 1
ATOM 536 C CA . LYS A 1 71 ? -25.236 -4.917 21.060 1.00 56.06 71 LYS A CA 1
ATOM 537 C C . LYS A 1 71 ? -25.529 -3.449 21.334 1.00 56.06 71 LYS A C 1
ATOM 539 O O . LYS A 1 71 ? -25.252 -2.618 20.441 1.00 56.06 71 LYS A O 1
#